Protein AF-A0A966YA73-F1 (afdb_monomer_lite)

pLDDT: mean 72.62, std 9.65, range [46.06, 87.0]

Sequence (111 aa):
MIEIYTDGSCLENPGNGGWAAIINDDGKIEKISGSEDSQYVKMGITNWIHNWIKNNWQTSKKEDVKNKDLWLNLYKLTQSHDVEWHWVKAHAGNTLNEEVDALAKDAAKSN

Radius of gyration: 14.04 Å; chains: 1; bounding box: 38×28×34 Å

Structure (mmCIF, N/CA/C/O backbone):
data_AF-A0A966YA73-F1
#
_entry.id   AF-A0A966YA73-F1
#
loop_
_atom_site.group_PDB
_atom_site.id
_atom_site.type_symbol
_atom_site.label_atom_id
_atom_site.label_alt_id
_atom_site.label_comp_id
_atom_site.label_asym_id
_atom_site.label_entity_id
_atom_site.label_seq_id
_atom_site.pdbx_PDB_ins_code
_atom_site.Cartn_x
_atom_site.Cartn_y
_atom_site.Cartn_z
_atom_site.occupancy
_atom_site.B_iso_or_equiv
_atom_site.auth_seq_id
_atom_site.auth_comp_id
_atom_site.auth_asym_id
_atom_site.auth_atom_id
_atom_site.pdbx_PDB_model_num
ATOM 1 N N . MET A 1 1 ? -14.690 -11.159 -4.411 1.00 66.25 1 MET A N 1
ATOM 2 C CA . MET A 1 1 ? -13.346 -11.527 -3.915 1.00 66.25 1 MET A CA 1
ATOM 3 C C . MET A 1 1 ? -12.422 -10.456 -4.434 1.00 66.25 1 MET A C 1
ATOM 5 O O . MET A 1 1 ? -12.551 -10.131 -5.608 1.00 66.25 1 MET A O 1
ATOM 9 N N . ILE A 1 2 ? -11.612 -9.841 -3.577 1.00 72.75 2 ILE A N 1
ATOM 10 C CA . ILE A 1 2 ? -10.747 -8.735 -4.002 1.00 72.75 2 ILE A CA 1
ATOM 11 C C . ILE A 1 2 ? -9.342 -9.271 -4.182 1.00 72.75 2 ILE A C 1
ATOM 13 O O . ILE A 1 2 ? -8.780 -9.858 -3.257 1.00 72.75 2 ILE A O 1
ATOM 17 N N . GLU A 1 3 ? -8.786 -9.038 -5.363 1.00 76.00 3 GLU A N 1
ATOM 18 C CA . GLU A 1 3 ? -7.408 -9.392 -5.667 1.00 76.00 3 GLU A CA 1
ATOM 19 C C . GLU A 1 3 ? -6.546 -8.143 -5.557 1.00 76.00 3 GLU A C 1
ATOM 21 O O . GLU A 1 3 ? -6.828 -7.119 -6.187 1.00 76.00 3 GLU A O 1
ATOM 26 N N . ILE A 1 4 ? -5.483 -8.216 -4.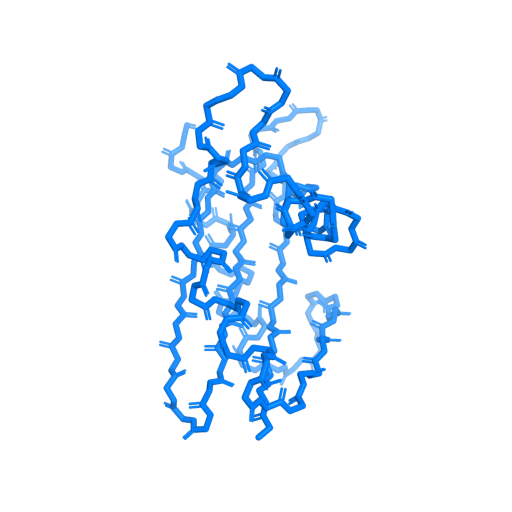762 1.00 76.31 4 ILE A N 1
ATOM 27 C CA . ILE A 1 4 ? -4.544 -7.105 -4.634 1.00 76.31 4 ILE A CA 1
ATOM 28 C C . ILE A 1 4 ? -3.169 -7.560 -5.099 1.00 76.31 4 ILE A C 1
ATOM 30 O O . ILE A 1 4 ? -2.592 -8.509 -4.561 1.00 76.31 4 ILE A O 1
ATOM 34 N N . TYR A 1 5 ? -2.649 -6.838 -6.087 1.00 76.81 5 TYR A N 1
ATOM 35 C CA . TYR A 1 5 ? -1.349 -7.048 -6.705 1.00 76.81 5 TYR A CA 1
ATOM 36 C C . TYR A 1 5 ? -0.425 -5.904 -6.308 1.00 76.81 5 TYR A C 1
ATOM 38 O O . TYR A 1 5 ? -0.757 -4.743 -6.522 1.00 76.81 5 TYR A O 1
ATOM 46 N N . THR A 1 6 ? 0.733 -6.204 -5.730 1.00 74.19 6 THR A N 1
ATOM 47 C CA . THR A 1 6 ? 1.688 -5.181 -5.278 1.00 74.19 6 THR A CA 1
ATOM 48 C C . THR A 1 6 ? 3.091 -5.520 -5.742 1.00 74.19 6 THR A C 1
ATOM 50 O O . THR A 1 6 ? 3.523 -6.656 -5.549 1.00 74.19 6 THR A O 1
ATOM 53 N N . ASP A 1 7 ? 3.815 -4.536 -6.270 1.00 71.56 7 ASP A N 1
ATOM 54 C CA . ASP A 1 7 ? 5.204 -4.699 -6.692 1.00 71.56 7 ASP A CA 1
ATOM 55 C C . ASP A 1 7 ? 6.049 -3.475 -6.325 1.00 71.56 7 ASP A C 1
ATOM 57 O O . ASP A 1 7 ? 5.553 -2.361 -6.131 1.00 71.56 7 ASP A O 1
ATOM 61 N N . GLY A 1 8 ? 7.348 -3.710 -6.197 1.00 67.44 8 GLY A N 1
ATOM 62 C CA . GLY A 1 8 ? 8.340 -2.706 -5.861 1.00 67.44 8 GLY A CA 1
ATOM 63 C C . GLY A 1 8 ? 9.509 -2.781 -6.828 1.00 67.44 8 GLY A C 1
ATOM 64 O O . GLY A 1 8 ? 10.172 -3.809 -6.930 1.00 67.44 8 GLY A O 1
ATOM 65 N N . SER A 1 9 ? 9.799 -1.668 -7.494 1.00 62.16 9 SER A N 1
ATOM 66 C CA . SER A 1 9 ? 10.947 -1.523 -8.380 1.00 62.16 9 SER A CA 1
ATOM 67 C C . SER A 1 9 ? 12.013 -0.672 -7.700 1.00 62.16 9 SER A C 1
ATOM 69 O O . SER A 1 9 ? 11.725 0.398 -7.177 1.00 62.16 9 SER A O 1
ATOM 71 N N . CYS A 1 10 ? 13.265 -1.110 -7.737 1.00 57.19 10 CYS A N 1
ATOM 72 C CA . CYS A 1 10 ? 14.406 -0.298 -7.325 1.00 57.19 10 CYS A CA 1
ATOM 73 C C . CYS A 1 10 ? 15.275 -0.053 -8.561 1.00 57.19 10 CYS A C 1
ATOM 75 O O . CYS A 1 10 ? 15.716 -1.022 -9.179 1.00 57.19 10 CYS A O 1
ATOM 77 N N . LEU A 1 11 ? 15.464 1.210 -8.964 1.00 52.78 11 LEU A N 1
ATOM 78 C CA . LEU A 1 11 ? 16.218 1.533 -10.184 1.00 52.78 11 LEU A CA 1
ATOM 79 C C . LEU A 1 11 ? 17.724 1.308 -10.012 1.00 52.78 11 LEU A C 1
ATOM 81 O O . LEU A 1 11 ? 18.370 0.808 -10.928 1.00 52.78 11 LEU A O 1
ATOM 85 N N . GLU A 1 12 ? 18.275 1.625 -8.839 1.00 46.22 12 GLU A N 1
ATOM 86 C CA . GLU A 1 12 ? 19.696 1.467 -8.510 1.00 46.22 12 GLU A CA 1
ATOM 87 C C . GLU A 1 12 ? 19.835 1.107 -7.023 1.00 46.22 12 GLU A C 1
ATOM 89 O O . GLU A 1 12 ? 18.983 1.475 -6.220 1.00 46.22 12 GLU A O 1
ATOM 94 N N . ASN A 1 13 ? 20.880 0.374 -6.627 1.00 46.06 13 ASN A N 1
ATOM 95 C CA . ASN A 1 13 ? 21.140 0.075 -5.215 1.00 46.06 13 ASN A CA 1
ATOM 96 C C . ASN A 1 13 ? 22.477 0.707 -4.775 1.00 46.06 13 ASN A C 1
ATOM 98 O O . ASN A 1 13 ? 23.523 0.176 -5.164 1.00 46.06 13 ASN A O 1
ATOM 102 N N . PRO A 1 14 ? 22.482 1.789 -3.967 1.00 52.53 14 PRO A N 1
ATOM 103 C CA . PRO A 1 14 ? 21.329 2.540 -3.448 1.00 52.53 14 PRO A CA 1
ATOM 104 C C . PRO A 1 14 ? 20.815 3.593 -4.450 1.00 52.53 14 PRO A C 1
ATOM 106 O O . PRO A 1 14 ? 21.609 4.312 -5.050 1.00 52.53 14 PRO A O 1
ATOM 109 N N . GLY A 1 15 ? 19.494 3.713 -4.602 1.00 55.34 15 GLY A N 1
ATOM 110 C CA . GLY A 1 15 ? 18.848 4.603 -5.572 1.00 55.34 15 GLY A CA 1
ATOM 111 C C . GLY A 1 15 ? 17.346 4.754 -5.327 1.00 55.34 15 GLY A C 1
ATOM 112 O O . GLY A 1 15 ? 16.786 4.099 -4.445 1.00 55.34 15 GLY A O 1
ATOM 113 N N . ASN A 1 16 ? 16.699 5.644 -6.087 1.00 58.56 16 ASN A N 1
ATOM 114 C CA . ASN A 1 16 ? 15.267 5.922 -5.956 1.00 58.56 16 ASN A CA 1
ATOM 115 C C . ASN A 1 16 ? 14.453 4.655 -6.276 1.00 58.56 16 ASN A C 1
ATOM 117 O O . ASN A 1 16 ? 14.516 4.102 -7.379 1.00 58.56 16 ASN A O 1
ATOM 121 N N . GLY A 1 17 ? 13.721 4.173 -5.273 1.00 66.44 17 GLY A N 1
ATOM 122 C CA . GLY A 1 17 ? 12.761 3.086 -5.413 1.00 66.44 17 GLY A CA 1
ATOM 123 C C . GLY A 1 17 ? 11.380 3.625 -5.767 1.00 66.44 17 GLY A C 1
ATOM 124 O O . GLY A 1 17 ? 11.056 4.764 -5.464 1.00 66.44 17 GLY A O 1
ATOM 125 N N . GLY A 1 18 ? 10.570 2.804 -6.415 1.00 71.31 18 GLY A N 1
ATOM 126 C CA . GLY A 1 18 ? 9.156 3.049 -6.632 1.00 71.31 18 GLY A CA 1
ATOM 127 C C . GLY A 1 18 ? 8.353 1.812 -6.265 1.00 71.31 18 GLY A C 1
ATOM 128 O O . GLY A 1 18 ? 8.843 0.682 -6.295 1.00 71.31 18 GLY A O 1
ATOM 129 N N . TRP A 1 19 ? 7.101 2.021 -5.903 1.00 76.94 19 TRP A N 1
ATOM 130 C CA . TRP A 1 19 ? 6.143 0.981 -5.584 1.00 76.94 19 TRP A CA 1
ATOM 131 C C . TRP A 1 19 ? 4.857 1.210 -6.356 1.00 76.94 19 TRP A C 1
ATOM 133 O O . TRP A 1 19 ? 4.492 2.344 -6.669 1.00 76.94 19 TRP A O 1
ATOM 143 N N . ALA A 1 20 ? 4.144 0.125 -6.625 1.00 77.69 20 ALA A N 1
ATOM 144 C CA . ALA A 1 20 ? 2.787 0.187 -7.123 1.00 77.69 20 ALA A CA 1
ATOM 145 C C . ALA A 1 20 ? 1.922 -0.917 -6.512 1.00 77.69 20 ALA A C 1
ATOM 147 O O . ALA A 1 20 ? 2.403 -1.972 -6.097 1.00 77.69 20 ALA A O 1
ATOM 148 N N . ALA A 1 21 ? 0.628 -0.647 -6.443 1.00 78.06 21 ALA A N 1
ATOM 149 C CA . ALA A 1 21 ? -0.405 -1.563 -6.013 1.00 78.06 21 ALA A CA 1
ATOM 150 C C . ALA A 1 21 ? -1.617 -1.417 -6.935 1.00 78.06 21 ALA A C 1
ATOM 152 O O . ALA A 1 21 ? -2.084 -0.307 -7.182 1.00 78.06 21 ALA A O 1
ATOM 153 N N . ILE A 1 22 ? -2.139 -2.533 -7.427 1.00 81.31 22 ILE A N 1
ATOM 154 C CA . ILE A 1 22 ? -3.402 -2.608 -8.148 1.00 81.31 22 ILE A CA 1
ATOM 155 C C . ILE A 1 22 ? -4.385 -3.404 -7.299 1.00 81.31 22 ILE A C 1
ATOM 157 O O . ILE A 1 22 ? -4.105 -4.527 -6.889 1.00 81.31 22 ILE A O 1
ATOM 161 N N . ILE A 1 23 ? -5.538 -2.805 -7.042 1.00 80.50 23 ILE A N 1
ATOM 162 C CA . ILE A 1 23 ? -6.653 -3.395 -6.312 1.00 80.50 23 ILE A CA 1
ATOM 163 C C . ILE A 1 23 ? -7.736 -3.700 -7.343 1.00 80.50 23 ILE A C 1
ATOM 165 O O . ILE A 1 23 ? -8.220 -2.784 -8.005 1.00 80.50 23 ILE A O 1
ATOM 169 N N . ASN A 1 24 ? -8.097 -4.970 -7.493 1.00 80.56 24 ASN A N 1
ATOM 170 C CA . ASN A 1 24 ? -9.197 -5.416 -8.338 1.00 80.56 24 ASN A CA 1
ATOM 171 C C . ASN A 1 24 ? -10.390 -5.804 -7.455 1.00 80.56 24 ASN A C 1
ATOM 173 O O . ASN A 1 24 ? -10.390 -6.863 -6.827 1.00 80.56 24 ASN A O 1
ATOM 177 N N . ASP A 1 25 ? -11.394 -4.932 -7.403 1.00 79.06 25 ASP A N 1
ATOM 178 C CA . ASP A 1 25 ? -12.648 -5.134 -6.677 1.00 79.06 25 ASP A CA 1
ATOM 179 C C . ASP A 1 25 ? -13.772 -5.495 -7.658 1.00 79.06 25 ASP A C 1
ATOM 181 O O . ASP A 1 25 ? -14.398 -4.616 -8.245 1.00 79.06 25 ASP A O 1
ATOM 185 N N . ASP A 1 26 ? -13.973 -6.795 -7.902 1.00 74.06 26 ASP A N 1
ATOM 186 C CA . ASP A 1 26 ? -15.040 -7.338 -8.768 1.00 74.06 26 ASP A CA 1
ATOM 187 C C . ASP A 1 26 ? -15.133 -6.660 -10.161 1.00 74.06 26 ASP A C 1
ATOM 189 O O . ASP A 1 26 ? -16.211 -6.432 -10.710 1.00 74.06 26 ASP A O 1
ATOM 193 N N . GLY A 1 27 ? -13.976 -6.299 -10.739 1.00 73.25 27 GLY A N 1
ATOM 194 C CA . GLY A 1 27 ? -13.854 -5.598 -12.025 1.00 73.25 27 GLY A CA 1
ATOM 195 C C . GLY A 1 27 ? -13.572 -4.094 -11.918 1.00 73.25 27 GLY A C 1
ATOM 196 O O . GLY A 1 27 ? -13.271 -3.450 -12.926 1.00 73.25 27 GLY A O 1
ATOM 197 N N . LYS A 1 28 ? -13.613 -3.517 -10.714 1.00 78.50 28 LYS A N 1
ATOM 198 C CA . LYS A 1 28 ? -13.168 -2.148 -10.451 1.00 78.50 28 LYS A CA 1
ATOM 199 C C . LYS A 1 28 ? -11.678 -2.147 -10.114 1.00 78.50 28 LYS A C 1
ATOM 201 O O . LYS A 1 28 ? -11.272 -2.515 -9.016 1.00 78.50 28 LYS A O 1
ATOM 206 N N . ILE A 1 29 ? -10.871 -1.710 -11.077 1.00 80.12 29 ILE A N 1
ATOM 207 C CA . ILE A 1 29 ? -9.416 -1.635 -10.936 1.00 80.12 29 ILE A CA 1
ATOM 208 C C . ILE A 1 29 ? -9.023 -0.256 -10.392 1.00 80.12 29 ILE A C 1
ATOM 210 O O . ILE A 1 29 ? -9.178 0.754 -11.079 1.00 80.12 29 ILE A O 1
ATOM 214 N N . GLU A 1 30 ? -8.474 -0.211 -9.180 1.00 79.69 30 GLU A N 1
ATOM 215 C CA . GLU A 1 30 ? -7.829 0.975 -8.608 1.00 79.69 30 GLU A CA 1
ATOM 216 C C . GLU A 1 30 ? -6.312 0.786 -8.599 1.00 79.69 30 GLU A C 1
ATOM 218 O O . GLU A 1 30 ? -5.799 -0.212 -8.097 1.00 79.69 30 GLU A O 1
ATOM 223 N N . LYS A 1 31 ? -5.584 1.745 -9.178 1.00 79.62 31 LYS A N 1
ATOM 224 C CA . LYS A 1 31 ? -4.125 1.698 -9.309 1.00 79.62 31 LYS A CA 1
ATOM 225 C C . LYS A 1 31 ? -3.507 2.774 -8.431 1.00 79.62 31 LYS A C 1
ATOM 227 O O . LYS A 1 31 ? -3.927 3.928 -8.464 1.00 79.62 31 LYS A O 1
ATOM 232 N N . ILE A 1 32 ? -2.505 2.389 -7.660 1.00 75.69 32 ILE A N 1
ATOM 233 C CA . ILE A 1 32 ? -1.788 3.251 -6.731 1.00 75.69 32 ILE A CA 1
ATOM 234 C C . ILE A 1 32 ? -0.306 3.085 -7.023 1.00 75.69 32 ILE A C 1
ATOM 236 O O . ILE A 1 32 ? 0.174 1.965 -7.143 1.00 75.69 32 ILE A O 1
ATOM 240 N N . SER A 1 33 ? 0.428 4.183 -7.119 1.00 75.69 33 SER A N 1
ATOM 241 C CA . SER A 1 33 ? 1.876 4.156 -7.295 1.00 75.69 33 SER A CA 1
ATOM 242 C C . SER A 1 33 ? 2.528 5.274 -6.497 1.00 75.69 33 SER A C 1
ATOM 244 O O . SER A 1 33 ? 1.933 6.336 -6.313 1.00 75.69 33 SER A O 1
ATOM 246 N N . GLY A 1 34 ? 3.753 5.045 -6.042 1.00 69.62 34 GLY A N 1
ATOM 247 C CA . GLY A 1 34 ? 4.548 6.036 -5.328 1.00 69.62 34 GLY A CA 1
ATOM 248 C C . GLY A 1 34 ? 6.035 5.833 -5.579 1.00 69.62 34 GLY A C 1
ATOM 249 O O . GLY A 1 34 ? 6.487 4.719 -5.808 1.00 69.62 34 GLY A O 1
ATOM 250 N N . SER A 1 35 ? 6.805 6.915 -5.550 1.00 66.31 35 SER A N 1
ATOM 251 C CA . SER A 1 35 ? 8.266 6.919 -5.730 1.00 66.31 35 SER A CA 1
ATOM 252 C C . SER A 1 35 ? 9.020 6.725 -4.407 1.00 66.31 35 SER A C 1
ATOM 254 O O . SER A 1 35 ? 10.148 7.186 -4.236 1.00 66.31 35 SER A O 1
ATOM 256 N N . GLU A 1 36 ? 8.360 6.128 -3.414 1.00 63.91 36 GLU A N 1
ATOM 257 C CA . GLU A 1 36 ? 8.954 5.876 -2.106 1.00 63.91 36 GLU A CA 1
ATOM 258 C C . GLU A 1 36 ? 9.533 4.466 -2.022 1.00 63.91 36 GLU A C 1
ATOM 260 O O . GLU A 1 36 ? 9.394 3.640 -2.924 1.00 63.91 36 GLU A O 1
ATOM 265 N N . ASP A 1 37 ? 10.194 4.189 -0.903 1.00 63.09 37 ASP A N 1
ATOM 266 C CA . ASP A 1 37 ? 10.842 2.911 -0.662 1.00 63.09 37 ASP A CA 1
ATOM 267 C C . ASP A 1 37 ? 9.863 1.746 -0.892 1.00 63.09 37 ASP A C 1
ATOM 269 O O . ASP A 1 37 ? 8.767 1.717 -0.328 1.00 63.09 37 ASP A O 1
ATOM 273 N N . SER A 1 38 ? 10.265 0.775 -1.716 1.00 61.22 38 SER A N 1
ATOM 274 C CA . SER A 1 38 ? 9.474 -0.412 -2.094 1.00 61.22 38 SER A CA 1
ATOM 275 C C . SER A 1 38 ? 8.905 -1.186 -0.891 1.00 61.22 38 SER A C 1
ATOM 277 O O . SER A 1 38 ? 7.907 -1.902 -0.989 1.00 61.22 38 SER A O 1
ATOM 279 N N . GLN A 1 39 ? 9.522 -1.016 0.280 1.00 64.81 39 GLN A N 1
ATOM 280 C CA . GLN A 1 39 ? 9.093 -1.589 1.552 1.00 64.81 39 GLN A CA 1
ATOM 281 C C . GLN A 1 39 ? 7.822 -0.935 2.120 1.00 64.81 39 GLN A C 1
ATOM 283 O O . GLN A 1 39 ? 7.148 -1.566 2.933 1.00 64.81 39 GLN A O 1
ATOM 288 N N . TYR A 1 40 ? 7.476 0.294 1.721 1.00 71.56 40 TYR A N 1
ATOM 289 C CA . TYR A 1 40 ? 6.391 1.083 2.316 1.00 71.56 40 TYR A CA 1
ATOM 290 C C . TYR A 1 40 ? 5.031 0.387 2.198 1.00 71.56 40 TYR A C 1
ATOM 292 O O . TYR A 1 40 ? 4.327 0.233 3.192 1.00 71.56 40 TYR A O 1
ATOM 300 N N . VAL A 1 41 ? 4.682 -0.097 1.006 1.00 70.06 41 VAL A N 1
ATOM 301 C CA . VAL A 1 41 ? 3.417 -0.813 0.756 1.00 70.06 41 VAL A CA 1
ATOM 302 C C . VAL A 1 41 ? 3.406 -2.153 1.456 1.00 70.06 41 VAL A C 1
ATOM 304 O O . VAL A 1 41 ? 2.434 -2.500 2.124 1.00 70.06 41 VAL A O 1
ATOM 307 N N . LYS A 1 42 ? 4.519 -2.884 1.337 1.00 69.69 42 LYS A N 1
ATOM 308 C CA . LYS A 1 42 ? 4.684 -4.206 1.930 1.00 69.69 42 LYS A CA 1
ATOM 309 C C . LYS A 1 42 ? 4.482 -4.155 3.435 1.00 69.69 42 LYS A C 1
ATOM 311 O O . LYS A 1 42 ? 3.595 -4.819 3.956 1.00 69.69 42 LYS A O 1
ATOM 316 N N . MET A 1 43 ? 5.273 -3.331 4.119 1.00 73.56 43 MET A N 1
ATOM 317 C CA . MET A 1 43 ? 5.172 -3.151 5.564 1.00 73.56 43 MET A CA 1
ATOM 318 C C . MET A 1 43 ? 3.861 -2.482 5.964 1.00 73.56 43 MET A C 1
ATOM 320 O O . MET A 1 43 ? 3.295 -2.836 7.000 1.00 73.56 43 MET A O 1
ATOM 324 N N . GLY A 1 44 ? 3.362 -1.572 5.124 1.00 76.81 44 GLY A N 1
ATOM 325 C CA . GLY A 1 44 ? 2.053 -0.946 5.237 1.00 76.81 44 GLY A CA 1
ATOM 326 C C . GLY A 1 44 ? 0.947 -1.974 5.412 1.00 76.81 44 GLY A C 1
ATOM 327 O O . GLY A 1 44 ? 0.272 -1.964 6.433 1.00 76.81 44 GLY A O 1
ATOM 328 N N . ILE A 1 45 ? 0.816 -2.905 4.468 1.00 71.00 45 ILE A N 1
ATOM 329 C CA . ILE A 1 45 ? -0.230 -3.934 4.458 1.00 71.00 45 ILE A CA 1
ATOM 330 C C . ILE A 1 45 ? 0.016 -5.015 5.512 1.00 71.00 45 ILE A C 1
ATOM 332 O O . ILE A 1 45 ? -0.932 -5.460 6.149 1.00 71.00 45 ILE A O 1
ATOM 336 N N . THR A 1 46 ? 1.254 -5.479 5.703 1.00 69.12 46 THR A N 1
ATOM 337 C CA . THR A 1 46 ? 1.489 -6.658 6.556 1.00 69.12 46 THR A CA 1
ATOM 338 C C . THR A 1 46 ? 1.553 -6.319 8.038 1.00 69.12 46 THR A C 1
ATOM 340 O O . THR A 1 46 ? 1.122 -7.107 8.875 1.00 69.12 46 THR A O 1
ATOM 343 N N . ASN A 1 47 ? 2.116 -5.160 8.388 1.00 74.62 47 ASN A N 1
ATOM 344 C CA . ASN A 1 47 ? 2.429 -4.823 9.775 1.00 74.62 47 ASN A CA 1
ATOM 345 C C . ASN A 1 47 ? 1.733 -3.541 10.225 1.00 74.62 47 ASN A C 1
ATOM 347 O O . ASN A 1 47 ? 1.159 -3.504 11.315 1.00 74.62 47 ASN A O 1
ATOM 351 N N . TRP A 1 48 ? 1.800 -2.475 9.428 1.00 81.25 48 TRP A N 1
ATOM 352 C CA . TRP A 1 48 ? 1.359 -1.160 9.881 1.00 81.25 48 TRP A CA 1
ATOM 353 C C . TRP A 1 48 ? -0.156 -1.009 9.853 1.00 81.25 48 TRP A C 1
ATOM 355 O O . TRP A 1 48 ? -0.685 -0.374 10.761 1.00 81.25 48 TRP A O 1
ATOM 365 N N . ILE A 1 49 ? -0.863 -1.649 8.915 1.00 81.12 49 ILE A N 1
ATOM 366 C CA . ILE A 1 49 ? -2.317 -1.530 8.766 1.00 81.12 49 ILE A CA 1
ATOM 367 C C . ILE A 1 49 ? -3.041 -1.910 10.057 1.00 81.12 49 ILE A C 1
ATOM 369 O O . ILE A 1 49 ? -3.889 -1.160 10.525 1.00 81.12 49 ILE A O 1
ATOM 373 N N . HIS A 1 50 ? -2.627 -2.995 10.720 1.00 79.75 50 HIS A N 1
ATOM 374 C CA . HIS A 1 50 ? -3.202 -3.425 11.996 1.00 79.75 50 HIS A CA 1
ATOM 375 C C . HIS A 1 50 ? -3.042 -2.366 13.091 1.00 79.75 50 HIS A C 1
ATOM 377 O O . HIS A 1 50 ? -3.929 -2.179 13.926 1.00 79.75 50 HIS A O 1
ATOM 383 N N . ASN A 1 51 ? -1.904 -1.672 13.093 1.00 85.00 51 ASN A N 1
ATOM 384 C CA . ASN A 1 51 ? -1.601 -0.638 14.070 1.00 85.00 51 ASN A CA 1
ATOM 385 C C . ASN A 1 51 ? -2.306 0.681 13.730 1.00 85.00 51 ASN A C 1
ATOM 387 O O . ASN A 1 51 ? -2.796 1.365 14.624 1.00 85.00 51 ASN A O 1
ATOM 391 N N . TRP A 1 52 ? -2.410 1.019 12.444 1.00 85.88 52 TRP A N 1
ATOM 392 C CA . TRP A 1 52 ? -3.154 2.175 11.959 1.00 85.88 52 TRP A CA 1
ATOM 393 C C . TRP A 1 52 ? -4.643 2.034 12.241 1.00 85.88 52 TRP A C 1
ATOM 395 O O . TRP A 1 52 ? -5.220 2.965 12.782 1.00 85.88 52 TRP A O 1
ATOM 405 N N . ILE A 1 53 ? -5.245 0.866 12.006 1.00 82.62 53 ILE A N 1
ATOM 406 C CA . ILE A 1 53 ? -6.648 0.603 12.360 1.00 82.62 53 ILE A CA 1
ATOM 407 C C . ILE A 1 53 ? -6.880 0.854 13.859 1.00 82.62 53 ILE A C 1
ATOM 409 O O . ILE A 1 53 ? -7.830 1.541 14.230 1.00 82.62 53 ILE A O 1
ATOM 413 N N . LYS A 1 54 ? -5.983 0.364 14.728 1.00 83.81 54 LYS A N 1
ATOM 414 C CA . LYS A 1 54 ? -6.068 0.587 16.184 1.00 83.81 54 LYS A CA 1
ATOM 415 C C . LYS A 1 54 ? -5.890 2.052 16.582 1.00 83.81 54 LYS A C 1
ATOM 417 O O . LYS A 1 54 ? -6.556 2.515 17.502 1.00 83.81 54 LYS A O 1
ATOM 422 N N . ASN A 1 55 ? -5.016 2.773 15.887 1.00 86.69 55 ASN A N 1
ATOM 423 C CA . ASN A 1 55 ? -4.716 4.182 16.142 1.00 86.69 55 ASN A CA 1
ATOM 424 C C . ASN A 1 55 ? -5.539 5.139 15.264 1.00 86.69 55 ASN A C 1
ATOM 426 O O . ASN A 1 55 ? -5.118 6.270 15.034 1.00 86.69 55 ASN A O 1
ATOM 430 N N . ASN A 1 56 ? -6.691 4.698 14.748 1.00 86.31 56 ASN A N 1
ATOM 431 C CA . ASN A 1 56 ? -7.598 5.508 13.931 1.00 86.31 56 ASN A CA 1
ATOM 432 C C . ASN A 1 56 ? -6.921 6.201 12.724 1.00 86.31 56 ASN A C 1
ATOM 434 O O . ASN A 1 56 ? -7.228 7.343 12.386 1.00 86.31 56 ASN A O 1
ATOM 438 N N . TRP A 1 57 ? -5.987 5.499 12.081 1.00 87.00 57 TRP A N 1
ATOM 439 C CA . TRP A 1 57 ? -5.182 5.948 10.941 1.00 87.00 57 TRP A CA 1
ATOM 440 C C . TRP A 1 57 ? -4.287 7.153 11.233 1.00 87.00 57 TRP A C 1
ATOM 442 O O . TRP A 1 57 ? -3.998 7.951 10.340 1.00 87.00 57 TRP A O 1
ATOM 452 N N . GLN A 1 58 ? -3.823 7.269 12.478 1.00 86.75 58 GLN A N 1
ATOM 453 C CA . GLN A 1 58 ? -2.905 8.316 12.909 1.00 86.75 58 GLN A CA 1
ATOM 454 C C . GLN A 1 58 ? -1.520 7.752 13.233 1.00 86.75 58 GLN A C 1
ATOM 456 O O . GLN A 1 58 ? -1.353 6.648 13.759 1.00 86.75 58 GLN A O 1
ATOM 461 N N . THR A 1 59 ? -0.503 8.541 12.914 1.00 83.94 59 THR A N 1
ATOM 462 C CA . THR A 1 59 ? 0.886 8.297 13.300 1.00 83.94 59 THR A CA 1
ATOM 463 C C . THR A 1 59 ? 1.104 8.634 14.778 1.00 83.94 59 THR A C 1
ATOM 465 O O . THR A 1 59 ? 0.282 9.297 15.413 1.00 83.94 59 THR A O 1
ATOM 468 N N . SER A 1 60 ? 2.261 8.263 15.337 1.00 81.62 60 SER A N 1
ATOM 469 C CA . SER A 1 60 ? 2.640 8.630 16.713 1.00 81.62 60 SER A CA 1
ATOM 470 C C . SER A 1 60 ? 2.663 10.146 16.964 1.00 81.62 60 SER A C 1
ATOM 472 O O . SER A 1 60 ? 2.593 10.578 18.111 1.00 81.62 60 SER A O 1
ATOM 474 N N . LYS A 1 61 ? 2.740 10.960 15.901 1.00 84.75 61 LYS A N 1
ATOM 475 C CA . LYS A 1 61 ? 2.662 12.427 15.958 1.00 84.75 61 LYS A CA 1
ATOM 476 C C . LYS A 1 61 ? 1.224 12.968 15.932 1.00 84.75 61 LYS A C 1
ATOM 478 O O . LYS A 1 61 ? 1.045 14.179 15.940 1.00 84.75 61 LYS A O 1
ATOM 483 N N . LYS A 1 62 ? 0.206 12.094 15.923 1.00 82.94 62 LYS A N 1
ATOM 484 C CA . LYS A 1 62 ? -1.224 12.409 15.708 1.00 82.94 62 LYS A CA 1
ATOM 485 C C . LYS A 1 62 ? -1.548 13.007 14.336 1.00 82.94 62 LYS A C 1
ATOM 487 O O . LYS A 1 62 ? -2.635 13.538 14.133 1.00 82.94 62 LYS A O 1
ATOM 492 N N . GLU A 1 63 ? -0.621 12.896 13.396 1.00 84.00 63 GLU A N 1
ATOM 493 C CA . GLU A 1 63 ? -0.844 13.259 12.001 1.00 84.00 63 GLU A CA 1
ATOM 494 C C . GLU A 1 63 ? -1.453 12.071 11.262 1.00 84.00 63 GLU A C 1
ATOM 496 O O . GLU A 1 63 ? -1.163 10.919 11.602 1.00 84.00 63 GLU A O 1
ATOM 501 N N . ASP A 1 64 ? -2.273 12.346 10.254 1.00 8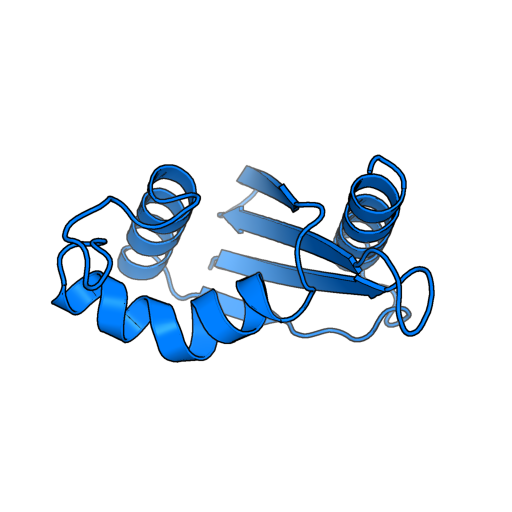4.69 64 ASP A N 1
ATOM 502 C CA . ASP A 1 64 ? -2.834 11.309 9.395 1.00 84.69 64 ASP A CA 1
ATOM 503 C C . ASP A 1 64 ? -1.717 10.526 8.699 1.00 84.69 64 ASP A C 1
ATOM 505 O O . ASP A 1 64 ? -0.697 11.085 8.285 1.00 84.69 64 ASP A O 1
ATOM 509 N N . VAL A 1 65 ? -1.882 9.205 8.605 1.00 83.81 65 VAL A N 1
ATOM 510 C CA . VAL A 1 65 ? -0.912 8.374 7.887 1.00 83.81 65 VAL A CA 1
ATOM 511 C C . VAL A 1 65 ? -0.834 8.817 6.430 1.00 83.81 65 VAL A C 1
ATOM 513 O O . VAL A 1 65 ? -1.831 9.212 5.823 1.00 83.81 65 VAL A O 1
ATOM 516 N N . LYS A 1 66 ? 0.362 8.737 5.845 1.00 74.94 66 LYS A N 1
ATOM 517 C CA . LYS A 1 66 ? 0.522 8.963 4.407 1.00 74.94 66 LYS A CA 1
ATOM 518 C C . LYS A 1 66 ? -0.458 8.074 3.636 1.00 74.94 66 LYS A C 1
ATOM 520 O O . LYS A 1 66 ? -0.630 6.904 3.975 1.00 74.94 66 LYS A O 1
ATOM 525 N N . ASN A 1 67 ? -1.094 8.642 2.613 1.00 76.88 67 ASN A N 1
ATOM 526 C CA . ASN A 1 67 ? -2.067 7.948 1.767 1.00 76.88 67 ASN A CA 1
ATOM 527 C C . ASN A 1 67 ? -3.279 7.389 2.538 1.00 76.88 67 ASN A C 1
ATOM 529 O O . ASN A 1 67 ? -3.866 6.393 2.119 1.00 76.88 67 ASN A O 1
ATOM 533 N N . LYS A 1 68 ? -3.659 8.009 3.668 1.00 80.00 68 LYS A N 1
ATOM 534 C CA . LYS A 1 68 ? -4.788 7.583 4.513 1.00 80.00 68 LYS A CA 1
ATOM 535 C C . LYS A 1 68 ? -6.053 7.292 3.715 1.00 80.00 68 LYS A C 1
ATOM 537 O O . LYS A 1 68 ? -6.686 6.280 3.982 1.00 80.00 68 LYS A O 1
ATOM 542 N N . ASP A 1 69 ? -6.401 8.132 2.744 1.00 79.00 69 ASP A N 1
ATOM 543 C CA . ASP A 1 69 ? -7.614 7.963 1.935 1.00 79.00 69 ASP A CA 1
ATOM 544 C C . ASP A 1 69 ? -7.608 6.637 1.161 1.00 79.00 69 ASP A C 1
ATOM 546 O O . ASP A 1 69 ? -8.597 5.901 1.163 1.00 79.00 69 ASP A O 1
ATOM 550 N N . LEU A 1 70 ? -6.458 6.286 0.580 1.00 74.94 70 LEU A N 1
ATOM 551 C CA . LEU A 1 70 ? -6.249 5.033 -0.145 1.00 74.94 70 LEU A CA 1
ATOM 552 C C . LEU A 1 70 ? -6.322 3.832 0.797 1.00 74.94 70 LEU A C 1
ATOM 554 O O . LEU A 1 70 ? -7.001 2.851 0.505 1.00 74.94 70 LEU A O 1
ATOM 558 N N . TRP A 1 71 ? -5.682 3.931 1.962 1.00 79.88 71 TRP A N 1
ATOM 559 C CA . TRP A 1 71 ? -5.742 2.877 2.968 1.00 79.88 71 TRP A CA 1
ATOM 560 C C . TRP A 1 71 ? -7.137 2.687 3.560 1.00 79.88 71 TRP A C 1
ATOM 562 O O . TRP A 1 71 ? -7.530 1.559 3.843 1.00 79.88 71 TRP A O 1
ATOM 572 N N . LEU A 1 72 ? -7.902 3.765 3.736 1.00 82.19 72 LEU A N 1
ATOM 573 C CA . LEU A 1 72 ? -9.284 3.690 4.197 1.00 82.19 72 LEU A CA 1
ATOM 574 C C . LEU A 1 72 ? -10.170 2.995 3.163 1.00 82.19 72 LEU A C 1
ATOM 576 O O . LEU A 1 72 ? -11.013 2.184 3.545 1.00 82.19 72 LEU A O 1
ATOM 580 N N . ASN A 1 73 ? -9.987 3.303 1.875 1.00 77.75 73 ASN A N 1
ATOM 581 C CA . ASN A 1 73 ? -10.681 2.611 0.790 1.00 77.75 73 ASN A CA 1
ATOM 582 C C . ASN A 1 73 ? -10.316 1.128 0.780 1.00 77.75 73 ASN A C 1
ATOM 584 O O . ASN A 1 73 ? -11.210 0.288 0.841 1.00 77.75 73 ASN A O 1
ATOM 588 N N . LEU A 1 74 ? -9.022 0.812 0.832 1.00 75.44 74 LEU A N 1
ATOM 589 C CA . LEU A 1 74 ? -8.528 -0.558 0.923 1.00 75.44 74 LEU A CA 1
ATOM 590 C C . LEU A 1 74 ? -9.112 -1.296 2.129 1.00 75.44 74 LEU A C 1
ATOM 592 O O . LEU A 1 74 ? -9.590 -2.414 2.004 1.00 75.44 74 LEU A O 1
ATOM 596 N N . TYR A 1 75 ? -9.143 -0.659 3.298 1.00 79.50 75 TYR A N 1
ATOM 597 C CA . TYR A 1 75 ? -9.692 -1.264 4.503 1.00 79.50 75 TYR A CA 1
ATOM 598 C C . TYR A 1 75 ? -11.198 -1.513 4.390 1.00 79.50 75 TYR A C 1
ATOM 600 O O . TYR A 1 75 ? -11.658 -2.598 4.732 1.00 79.50 75 TYR A O 1
ATOM 608 N N . LYS A 1 76 ? -11.976 -0.560 3.864 1.00 80.94 76 LYS A N 1
ATOM 609 C CA . LYS A 1 76 ? -13.418 -0.749 3.614 1.00 80.94 76 LYS A CA 1
ATOM 610 C C . LYS A 1 76 ? -13.687 -1.928 2.680 1.00 80.94 76 LYS A C 1
ATOM 612 O O . LYS A 1 76 ? -14.588 -2.724 2.946 1.00 80.94 76 LYS A O 1
ATOM 617 N N . LEU A 1 77 ? -12.876 -2.041 1.633 1.00 73.75 77 LEU A N 1
ATOM 618 C CA . LEU A 1 77 ? -12.873 -3.155 0.696 1.00 73.75 77 LEU A CA 1
ATOM 619 C C . LEU A 1 77 ? -12.556 -4.476 1.422 1.00 73.75 77 LEU A C 1
ATOM 621 O O . LEU A 1 77 ? -13.325 -5.428 1.316 1.00 73.75 77 LEU A O 1
ATOM 625 N N . THR A 1 78 ? -11.528 -4.491 2.281 1.00 73.06 78 THR A N 1
ATOM 626 C CA . THR A 1 78 ? -11.158 -5.674 3.083 1.00 73.06 78 THR A CA 1
ATOM 627 C C . THR A 1 78 ? -12.186 -6.086 4.138 1.00 73.06 78 THR A C 1
ATOM 629 O O . THR A 1 78 ? -12.209 -7.235 4.559 1.00 73.06 78 THR A O 1
ATOM 632 N N . GLN A 1 79 ? -13.019 -5.156 4.609 1.00 74.94 79 GLN A N 1
ATOM 633 C CA . GLN A 1 79 ? -14.080 -5.450 5.576 1.00 74.94 79 GLN A CA 1
ATOM 634 C C . GLN A 1 79 ? -15.328 -6.028 4.901 1.00 74.94 79 GLN A C 1
ATOM 636 O O . GLN A 1 79 ? -16.080 -6.760 5.539 1.00 74.94 79 GLN A O 1
ATOM 641 N N . SER A 1 80 ? -15.562 -5.677 3.634 1.00 76.19 80 SER A N 1
ATOM 642 C CA . SER A 1 80 ? -16.762 -6.083 2.890 1.00 76.19 80 SER A CA 1
ATOM 643 C C . SER A 1 80 ? -16.550 -7.365 2.080 1.00 76.19 80 SER A C 1
ATOM 645 O O . SER A 1 80 ? -17.523 -8.035 1.736 1.00 76.19 80 SER A O 1
ATOM 647 N N . HIS A 1 81 ? -15.297 -7.726 1.792 1.00 72.69 81 HIS A N 1
ATOM 648 C CA . HIS A 1 81 ? -14.946 -8.852 0.934 1.00 72.69 81 HIS A CA 1
ATOM 649 C C . HIS A 1 81 ? -13.748 -9.635 1.478 1.00 72.69 81 HIS A C 1
ATOM 651 O O . HIS A 1 81 ? -12.851 -9.061 2.090 1.00 72.69 81 HIS A O 1
ATOM 657 N N . ASP A 1 82 ? -13.699 -10.937 1.185 1.00 69.12 82 ASP A N 1
ATOM 658 C CA . ASP A 1 82 ? -12.472 -11.723 1.329 1.00 69.12 82 ASP A CA 1
ATOM 659 C C . ASP A 1 82 ? -11.403 -11.193 0.366 1.00 69.12 82 ASP A C 1
ATOM 661 O O . ASP A 1 82 ? -11.642 -11.057 -0.844 1.00 69.12 82 ASP A O 1
ATOM 665 N N . VAL A 1 83 ? -10.238 -10.874 0.930 1.00 71.44 83 VAL A N 1
ATOM 666 C CA . VAL A 1 83 ? -9.094 -10.291 0.226 1.00 71.44 83 VAL A CA 1
ATOM 667 C C . VAL A 1 83 ? -8.002 -11.328 0.088 1.00 71.44 83 VAL A C 1
ATOM 669 O O . VAL A 1 83 ? -7.502 -11.845 1.089 1.00 71.44 83 VAL A O 1
ATOM 672 N N . GLU A 1 84 ? -7.582 -11.563 -1.150 1.00 70.12 84 GLU A N 1
ATOM 673 C CA . GLU A 1 84 ? -6.442 -12.413 -1.457 1.00 70.12 84 GLU A CA 1
ATOM 674 C C . GLU A 1 84 ? -5.261 -11.553 -1.919 1.00 70.12 84 GLU A C 1
ATOM 676 O O . GLU A 1 84 ? -5.352 -10.741 -2.845 1.00 70.12 84 GLU A O 1
ATOM 681 N N . TRP A 1 85 ? -4.139 -11.694 -1.211 1.00 69.81 85 TRP A N 1
ATOM 682 C CA . TRP A 1 85 ? -2.926 -10.927 -1.470 1.00 69.81 85 TRP A CA 1
ATOM 683 C C . TRP A 1 85 ? -1.982 -11.742 -2.341 1.00 69.81 85 TRP A C 1
ATOM 685 O O . TRP A 1 85 ? -1.407 -12.735 -1.886 1.00 6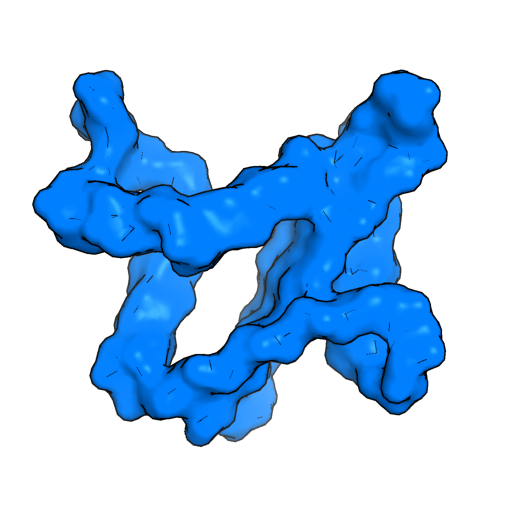9.81 85 TRP A O 1
ATOM 695 N N . HIS A 1 86 ? -1.757 -11.285 -3.569 1.00 67.38 86 HIS A N 1
ATOM 696 C CA . HIS A 1 86 ? -0.863 -11.954 -4.502 1.00 67.38 86 HIS A CA 1
ATOM 697 C C . HIS A 1 86 ? 0.474 -11.214 -4.574 1.00 67.38 86 HIS A C 1
ATOM 699 O O . HIS A 1 86 ? 0.640 -10.226 -5.285 1.00 67.38 86 HIS A O 1
ATOM 705 N N . TRP A 1 87 ? 1.461 -11.729 -3.837 1.00 65.38 87 TRP A N 1
ATOM 706 C CA . TRP A 1 87 ? 2.859 -11.307 -3.954 1.00 65.38 87 TRP A CA 1
ATOM 707 C C . TRP A 1 87 ? 3.542 -12.111 -5.056 1.00 65.38 87 TRP A C 1
ATOM 709 O O . TRP A 1 87 ? 4.202 -13.119 -4.793 1.00 65.38 87 TRP A O 1
ATOM 719 N N . VAL A 1 88 ? 3.355 -11.693 -6.304 1.00 56.53 88 VAL A N 1
ATOM 720 C CA . VAL A 1 88 ? 3.978 -12.350 -7.455 1.00 56.53 88 VAL A CA 1
ATOM 721 C C . VAL A 1 88 ? 5.295 -11.651 -7.769 1.00 56.53 88 VAL A C 1
ATOM 723 O O . VAL A 1 88 ? 5.347 -10.439 -7.934 1.00 56.53 88 VAL A O 1
ATOM 726 N N . LYS A 1 89 ? 6.392 -12.410 -7.851 1.00 54.53 89 LYS A N 1
ATOM 727 C CA . LYS A 1 89 ? 7.626 -11.886 -8.451 1.00 54.53 89 LYS A CA 1
ATOM 728 C C . LYS A 1 89 ? 7.352 -11.600 -9.929 1.00 54.53 89 LYS A C 1
ATOM 730 O O . LYS A 1 89 ? 6.747 -12.441 -10.597 1.00 54.53 89 LYS A O 1
ATOM 735 N N . ALA A 1 90 ? 7.835 -10.461 -10.427 1.00 51.03 90 ALA A N 1
ATOM 736 C CA . ALA A 1 90 ? 7.826 -10.137 -11.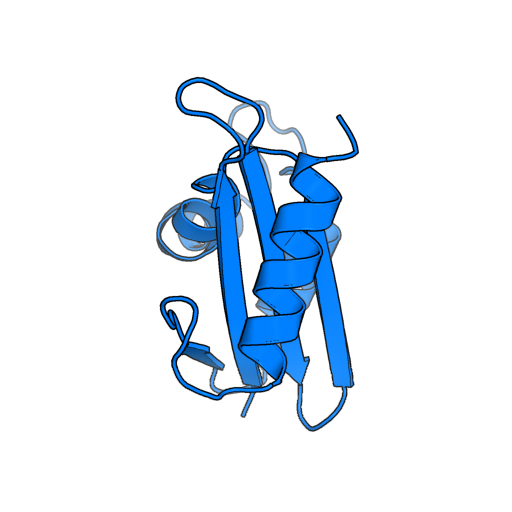850 1.00 51.03 90 ALA A CA 1
ATOM 737 C C . ALA A 1 90 ? 8.256 -11.354 -12.702 1.00 51.03 90 ALA A C 1
ATOM 739 O O . ALA A 1 90 ? 9.241 -12.021 -12.373 1.00 51.03 90 ALA A O 1
ATOM 740 N N . HIS A 1 91 ? 7.497 -11.619 -13.779 1.00 52.31 91 HIS A N 1
ATOM 741 C CA . HIS A 1 91 ? 7.621 -12.726 -14.755 1.00 52.31 91 HIS A CA 1
ATOM 742 C C . HIS A 1 91 ? 6.820 -14.027 -14.534 1.00 52.31 91 HIS A C 1
ATOM 744 O O . HIS A 1 91 ? 7.203 -15.072 -15.056 1.00 52.31 91 HIS A O 1
ATOM 750 N N . ALA A 1 92 ? 5.663 -13.986 -13.866 1.00 51.31 92 ALA A N 1
ATOM 751 C CA . ALA A 1 92 ? 4.750 -15.141 -13.786 1.00 51.31 92 ALA A CA 1
ATOM 752 C C . ALA A 1 92 ? 3.552 -15.101 -14.769 1.00 51.31 92 ALA A C 1
ATOM 754 O O . ALA A 1 92 ? 2.567 -15.800 -14.555 1.00 51.31 9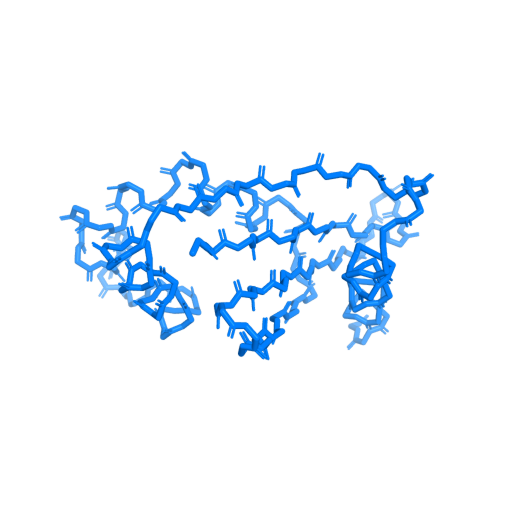2 ALA A O 1
ATOM 755 N N . GLY A 1 93 ? 3.609 -14.289 -15.836 1.00 57.41 93 GLY A N 1
ATOM 756 C CA . GLY A 1 93 ? 2.595 -14.285 -16.906 1.00 57.41 93 GLY A CA 1
ATOM 757 C C . GLY A 1 93 ? 1.218 -13.728 -16.518 1.00 57.41 93 GLY A C 1
ATOM 758 O O . GLY A 1 93 ? 0.234 -14.039 -17.183 1.00 57.41 93 GLY A O 1
ATOM 759 N N . ASN A 1 94 ? 1.134 -12.930 -15.449 1.00 67.62 94 ASN A N 1
ATOM 760 C CA . ASN A 1 94 ? -0.113 -12.324 -14.988 1.00 67.62 94 ASN A CA 1
ATOM 761 C C . ASN A 1 94 ? -0.160 -10.843 -15.406 1.00 67.62 94 ASN A C 1
ATOM 763 O O . ASN A 1 94 ? 0.678 -10.057 -14.963 1.00 67.62 94 ASN A O 1
ATOM 767 N N . THR A 1 95 ? -1.116 -10.467 -16.262 1.00 76.75 95 THR A N 1
ATOM 768 C CA . THR A 1 95 ? -1.187 -9.138 -16.906 1.00 76.75 95 THR A CA 1
ATOM 769 C C . THR A 1 95 ? -1.245 -7.993 -15.893 1.00 76.75 95 THR A C 1
ATOM 771 O O . THR A 1 95 ? -0.591 -6.970 -16.079 1.00 76.75 95 THR A O 1
ATOM 774 N N . LEU A 1 96 ? -1.960 -8.182 -14.778 1.00 71.69 96 LEU A N 1
ATOM 775 C CA . LEU A 1 96 ? -2.033 -7.184 -13.706 1.00 71.69 96 LEU A CA 1
ATOM 776 C C . LEU A 1 96 ? -0.675 -6.972 -13.031 1.00 71.69 96 LEU A C 1
ATOM 778 O O . LEU A 1 96 ? -0.330 -5.850 -12.685 1.00 71.69 96 LEU A O 1
ATOM 782 N N . ASN A 1 97 ? 0.136 -8.021 -12.896 1.00 70.00 97 ASN A N 1
ATOM 783 C CA . ASN A 1 97 ? 1.463 -7.902 -12.301 1.00 70.00 97 ASN A CA 1
ATOM 784 C C . ASN A 1 97 ? 2.440 -7.152 -13.216 1.00 70.00 97 ASN A C 1
ATOM 786 O O . ASN A 1 97 ? 3.281 -6.407 -12.729 1.00 70.00 97 ASN A O 1
ATOM 790 N N . GLU A 1 98 ? 2.334 -7.336 -14.534 1.00 76.06 98 GLU A N 1
ATOM 791 C CA . GLU A 1 98 ? 3.125 -6.562 -15.499 1.00 76.06 98 GLU A CA 1
ATOM 792 C C . GLU A 1 98 ? 2.738 -5.077 -15.482 1.00 76.06 98 GLU A C 1
ATOM 794 O O . GLU A 1 98 ? 3.614 -4.217 -15.558 1.00 76.06 98 GLU A O 1
ATOM 799 N N . GLU A 1 99 ? 1.449 -4.760 -15.309 1.00 79.38 99 GLU A N 1
ATOM 800 C CA . GLU A 1 99 ? 1.010 -3.374 -15.111 1.00 79.38 99 GLU A CA 1
ATOM 801 C C . GLU A 1 99 ? 1.549 -2.772 -13.805 1.00 79.38 99 GLU A C 1
ATOM 803 O O . GLU A 1 99 ? 1.981 -1.619 -13.805 1.00 79.38 99 GLU A O 1
ATOM 808 N N . VAL A 1 100 ? 1.540 -3.527 -12.700 1.00 75.38 100 VAL A N 1
ATOM 809 C CA . VAL A 1 100 ? 2.078 -3.057 -11.411 1.00 75.38 100 VAL A CA 1
ATOM 810 C C . VAL A 1 100 ? 3.588 -2.821 -11.510 1.00 75.38 100 VAL A C 1
ATOM 812 O O . VAL A 1 100 ? 4.062 -1.772 -11.085 1.00 75.38 100 VAL A O 1
ATOM 815 N N . ASP A 1 101 ? 4.344 -3.740 -12.114 1.00 74.69 101 ASP A N 1
ATOM 816 C CA . ASP A 1 101 ? 5.790 -3.584 -12.334 1.00 74.69 101 ASP A CA 1
ATOM 817 C C . ASP A 1 101 ? 6.095 -2.352 -13.205 1.00 74.69 101 ASP A C 1
ATOM 819 O O . ASP A 1 101 ? 6.976 -1.551 -12.879 1.00 74.69 101 ASP A O 1
ATOM 823 N N . ALA A 1 102 ? 5.321 -2.141 -14.276 1.00 77.31 102 ALA A N 1
ATOM 824 C CA . ALA A 1 102 ? 5.449 -0.958 -15.120 1.00 77.31 102 ALA A CA 1
ATOM 825 C C . ALA A 1 102 ? 5.172 0.337 -14.339 1.00 77.31 102 ALA A C 1
ATOM 827 O O . ALA A 1 102 ? 5.950 1.284 -14.448 1.00 77.31 102 ALA A O 1
ATOM 828 N N . LEU A 1 103 ? 4.122 0.368 -13.513 1.00 78.38 103 LEU A N 1
ATOM 829 C CA . LEU A 1 103 ? 3.794 1.514 -12.659 1.00 78.38 103 LEU A CA 1
ATOM 830 C C . LEU A 1 103 ? 4.863 1.781 -11.599 1.00 78.38 103 LEU A C 1
ATOM 832 O O . LEU A 1 103 ? 5.222 2.933 -11.369 1.00 78.38 103 LEU A O 1
ATOM 836 N N . ALA A 1 104 ? 5.400 0.735 -10.970 1.00 74.25 104 ALA A N 1
ATOM 837 C CA . ALA A 1 104 ? 6.464 0.869 -9.982 1.00 74.25 104 ALA A CA 1
ATOM 838 C C . ALA A 1 104 ? 7.744 1.427 -10.627 1.00 74.25 104 ALA A C 1
ATOM 840 O O . ALA A 1 104 ? 8.402 2.296 -10.053 1.00 74.25 104 ALA A O 1
ATOM 841 N N . LYS A 1 105 ? 8.078 0.974 -11.843 1.00 76.25 105 LYS A N 1
ATOM 842 C CA . LY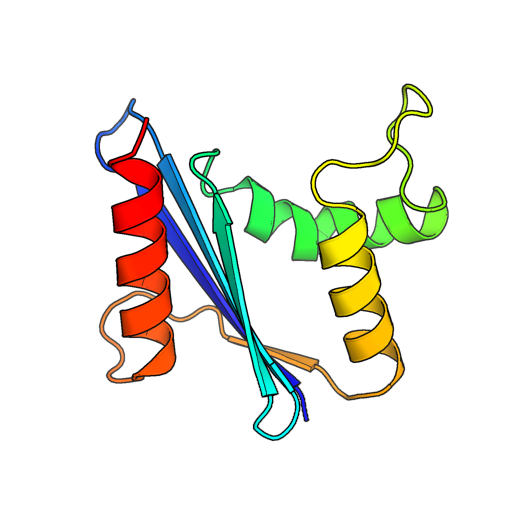S A 1 105 ? 9.200 1.499 -12.638 1.00 76.25 105 LYS A CA 1
ATOM 843 C C . LYS A 1 105 ? 8.983 2.943 -13.073 1.00 76.25 105 LYS A C 1
ATOM 845 O O . LYS A 1 105 ? 9.932 3.723 -13.051 1.00 76.25 105 LYS A O 1
ATOM 850 N N . ASP A 1 106 ? 7.769 3.295 -13.481 1.00 77.31 106 ASP A N 1
ATOM 851 C CA . ASP A 1 106 ? 7.423 4.655 -13.897 1.00 77.31 106 ASP A CA 1
ATOM 852 C C . ASP A 1 106 ? 7.491 5.638 -12.718 1.00 77.31 106 ASP A C 1
ATOM 854 O O . ASP A 1 106 ? 8.117 6.696 -12.812 1.00 77.31 106 ASP A O 1
ATOM 858 N N . ALA A 1 107 ? 6.965 5.225 -11.561 1.00 74.56 107 ALA A N 1
ATOM 859 C CA . ALA A 1 107 ? 7.061 5.980 -10.319 1.00 74.56 107 ALA A CA 1
ATOM 860 C C . ALA A 1 107 ? 8.516 6.164 -9.865 1.00 74.56 107 ALA A C 1
ATOM 862 O O . ALA A 1 107 ? 8.892 7.257 -9.451 1.00 74.56 107 ALA A O 1
ATOM 863 N N . ALA A 1 108 ? 9.357 5.134 -9.999 1.00 70.94 108 ALA A N 1
ATOM 864 C CA . ALA A 1 108 ? 10.780 5.240 -9.684 1.00 70.94 108 ALA A CA 1
ATOM 865 C C . ALA A 1 108 ? 11.514 6.236 -10.607 1.00 70.94 108 ALA A C 1
ATOM 867 O O . ALA A 1 108 ? 12.434 6.917 -10.162 1.00 70.94 108 ALA A O 1
ATOM 868 N N . LYS A 1 109 ? 11.116 6.337 -11.887 1.00 67.88 109 LYS A N 1
ATOM 869 C CA . LYS A 1 109 ? 11.742 7.236 -12.878 1.00 67.88 109 LYS A CA 1
ATOM 870 C C . LYS A 1 109 ? 11.344 8.701 -12.722 1.00 67.88 109 LYS A C 1
ATOM 872 O O . LYS A 1 109 ? 12.061 9.567 -13.213 1.00 67.88 109 LYS A O 1
ATOM 877 N N . SER A 1 110 ? 10.203 8.974 -12.098 1.00 57.91 110 SER A N 1
ATOM 878 C CA . SER A 1 110 ? 9.637 10.322 -11.990 1.00 57.91 110 SER A CA 1
ATOM 879 C C . SER A 1 110 ? 10.201 11.154 -10.820 1.00 57.91 110 SER A C 1
ATOM 881 O O . SER A 1 110 ? 9.601 12.171 -10.478 1.00 57.91 110 SER A O 1
ATOM 883 N N . ASN A 1 111 ? 11.332 10.757 -10.211 1.00 48.41 111 ASN A N 1
ATOM 884 C CA . ASN A 1 111 ? 11.951 11.435 -9.059 1.00 48.41 111 ASN A CA 1
ATOM 885 C C . ASN A 1 111 ? 13.410 11.841 -9.295 1.00 48.41 111 ASN A C 1
ATOM 887 O O . ASN A 1 111 ? 14.217 10.941 -9.623 1.00 48.41 111 ASN A O 1
#

Foldseek 3Di:
DKEKAKDKDQPDVVAFIKIKMWIQQPNDTDIDIARHHSCCVVCCVPPVLVVCVVVVQADPVRHHHVVNVVSVVVVVSVVVDPYDYDHDDPPPPDPVNVVRVVRRVVNNVVD

Secondary structure (DSSP, 8-state):
-EEEEEEEEESSTTS-EEEEEEEEETTEEEEEEESS-THHHHHIIIIIHHHHHHTTTB-TTSPBPTTHHHHHHHHHHHHHS-EEEE---S-SS-HHHHHHHHHHHHHHHT-